Protein AF-A0A968NNY6-F1 (afdb_monomer_lite)

Sequence (137 aa):
MSKKLQPQFTSSGYLKLKNTVFQPISPYSPGFFPPDTLSGNQVLINYRSNHVYSISLYEFLSRYENQQLPATFLKDKIILIGATHSQFDNNYDDKWMTPYPYTQDNNRNTPGVLIQAQMISQILGTVTSDRALLSFL

Secondary structure (DSSP, 8-state):
------EEE-TT--EEETTEE-PPPPTTSSS---TTT--SS--------S------HHHHHHHHHTT---GGGTTT---------TTS-TT---EEE-SS-S--SSS-EEEHHHHHHHHHHHHHHHHTTSSPPP---

Structure (mmCIF, N/CA/C/O backbone):
data_AF-A0A968NNY6-F1
#
_entry.id   AF-A0A968NNY6-F1
#
loop_
_atom_site.group_PDB
_atom_site.id
_atom_site.type_symbol
_atom_site.label_atom_id
_atom_site.label_alt_id
_atom_site.label_comp_id
_atom_site.label_asym_id
_atom_site.label_entity_id
_atom_site.label_seq_id
_atom_site.pdbx_PDB_ins_code
_atom_site.Cartn_x
_atom_site.Cartn_y
_atom_site.Cartn_z
_atom_site.occupancy
_atom_site.B_iso_or_equiv
_atom_site.auth_seq_id
_atom_site.auth_comp_id
_atom_site.auth_asym_id
_atom_site.auth_atom_id
_atom_site.pdbx_PDB_model_num
ATOM 1 N N . MET A 1 1 ? -20.847 -4.901 -15.793 1.00 36.62 1 MET A N 1
ATOM 2 C CA . MET A 1 1 ? -20.275 -3.584 -15.432 1.00 36.62 1 MET A CA 1
ATOM 3 C C . MET A 1 1 ? -19.634 -3.699 -14.056 1.00 36.62 1 MET A C 1
ATOM 5 O O . MET A 1 1 ? -20.353 -3.958 -13.100 1.00 36.62 1 MET A O 1
ATOM 9 N N . SER A 1 2 ? -18.307 -3.584 -13.945 1.00 53.31 2 SER A N 1
ATOM 10 C CA . SER A 1 2 ? -17.649 -3.522 -12.632 1.00 53.31 2 SER A CA 1
ATOM 11 C C . SER A 1 2 ? -18.086 -2.232 -11.936 1.00 53.31 2 SER A C 1
ATOM 13 O O . SER A 1 2 ? -17.887 -1.137 -12.466 1.00 53.31 2 SER A O 1
ATOM 15 N N . LYS A 1 3 ? -18.765 -2.351 -10.794 1.00 61.19 3 LYS A N 1
ATOM 16 C CA . LYS A 1 3 ? -19.182 -1.200 -9.992 1.00 61.19 3 LYS A CA 1
ATOM 17 C C . LYS A 1 3 ? -17.905 -0.540 -9.468 1.00 61.19 3 LYS A C 1
ATOM 19 O O . LYS A 1 3 ? -17.166 -1.174 -8.719 1.00 61.19 3 LYS A O 1
ATOM 24 N N . LYS A 1 4 ? -17.623 0.699 -9.892 1.00 76.81 4 LYS A N 1
ATOM 25 C CA . LYS A 1 4 ? -16.442 1.452 -9.436 1.00 76.81 4 LYS A CA 1
ATOM 26 C C . LYS A 1 4 ? -16.398 1.442 -7.903 1.00 76.81 4 LYS A C 1
ATOM 28 O O . LYS A 1 4 ? -17.401 1.764 -7.263 1.00 76.81 4 LYS A O 1
ATOM 33 N N . LEU A 1 5 ? -15.255 1.070 -7.330 1.00 83.31 5 LEU A N 1
ATOM 34 C CA . LEU A 1 5 ? -15.010 1.217 -5.897 1.00 83.31 5 LEU A CA 1
ATOM 35 C C . LEU A 1 5 ? -14.895 2.712 -5.596 1.00 83.31 5 LEU A C 1
ATOM 37 O O . LEU A 1 5 ? -14.007 3.375 -6.122 1.00 83.31 5 LEU A O 1
ATOM 41 N N . GLN A 1 6 ? -15.825 3.235 -4.800 1.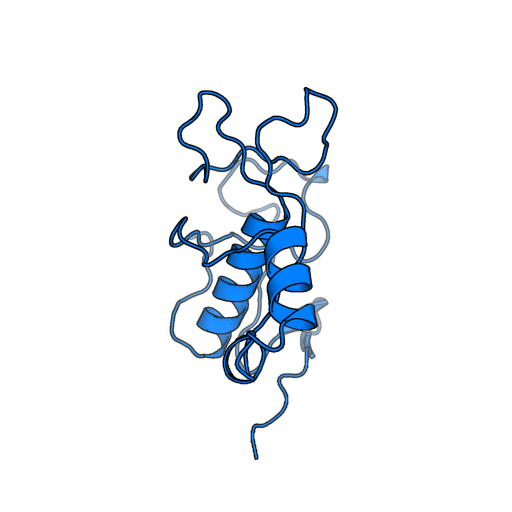00 90.19 6 GLN A N 1
ATOM 42 C CA . GLN A 1 6 ? -15.856 4.641 -4.404 1.00 90.19 6 GLN A CA 1
ATOM 43 C C . GLN A 1 6 ? -15.600 4.746 -2.899 1.00 90.19 6 GLN A C 1
ATOM 45 O O . GLN A 1 6 ? -16.266 4.027 -2.141 1.00 90.19 6 GLN A O 1
ATOM 50 N N . PRO A 1 7 ? -14.665 5.606 -2.456 1.00 92.25 7 PRO A N 1
ATOM 51 C CA . PRO A 1 7 ? -14.471 5.872 -1.041 1.00 92.25 7 PRO A CA 1
ATOM 52 C C . PRO A 1 7 ? -15.701 6.576 -0.468 1.00 92.25 7 PRO A C 1
ATOM 5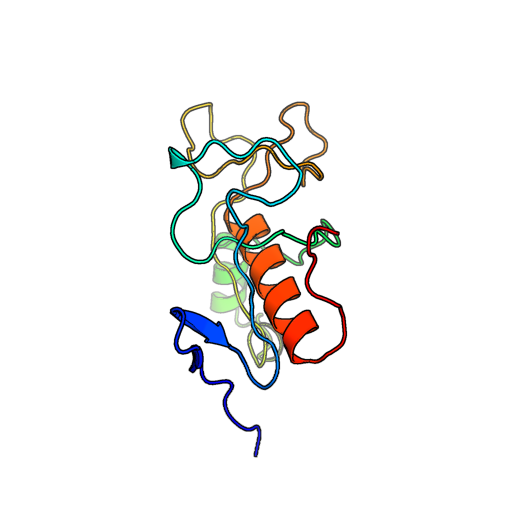4 O O . PRO A 1 7 ? -16.264 7.489 -1.070 1.00 92.25 7 PRO A O 1
ATOM 57 N N . GLN A 1 8 ? -16.118 6.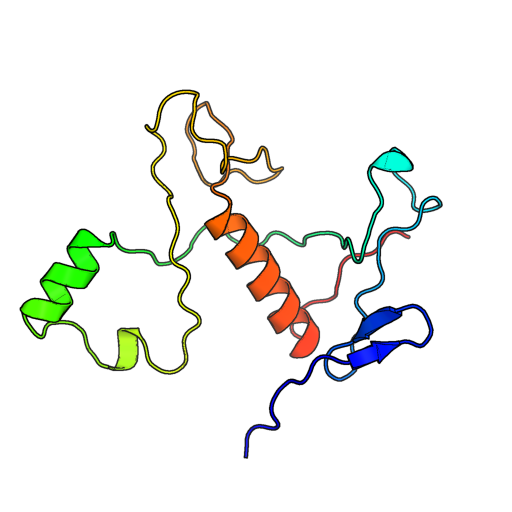127 0.706 1.00 95.00 8 GLN A N 1
ATOM 58 C CA . GLN A 1 8 ? -17.123 6.770 1.540 1.00 95.00 8 GLN A CA 1
ATOM 59 C C . GLN A 1 8 ? -16.512 7.029 2.911 1.00 95.00 8 GLN A C 1
ATOM 61 O O . GLN A 1 8 ? -15.517 6.407 3.279 1.00 95.00 8 GLN A O 1
ATOM 66 N N . PHE A 1 9 ? -17.135 7.910 3.683 1.00 94.44 9 PHE A N 1
ATOM 67 C CA . PHE A 1 9 ? -16.742 8.158 5.061 1.00 94.44 9 PHE A CA 1
ATOM 68 C C . PHE A 1 9 ? -17.938 7.941 5.979 1.00 94.44 9 PHE A C 1
ATOM 70 O O . PHE A 1 9 ? -19.072 8.277 5.634 1.00 94.44 9 PHE A O 1
ATOM 77 N N . THR A 1 10 ? -17.695 7.314 7.127 1.00 94.69 10 THR A N 1
ATOM 78 C CA . THR A 1 10 ? -18.705 7.198 8.186 1.00 94.69 10 THR A CA 1
ATOM 79 C C . THR A 1 10 ? -18.981 8.571 8.808 1.00 94.69 10 THR A C 1
ATOM 81 O O . THR A 1 10 ? -18.227 9.518 8.591 1.00 94.69 10 THR A O 1
ATOM 84 N N . SER A 1 11 ? -20.028 8.684 9.631 1.00 94.12 11 SER A N 1
ATOM 85 C CA . SER A 1 11 ? -20.295 9.900 10.419 1.00 94.12 11 SER A CA 1
ATOM 86 C C . SER A 1 11 ? -19.119 10.298 11.317 1.00 94.12 11 SER A C 1
ATOM 88 O O . SER A 1 11 ? -18.937 11.475 11.600 1.00 94.12 11 SER A O 1
ATOM 90 N N . SER A 1 12 ? -18.304 9.323 11.728 1.00 90.69 12 SER A N 1
ATOM 91 C CA . SER A 1 12 ? -17.086 9.522 12.520 1.00 90.69 12 SER A CA 1
ATOM 92 C C . SER A 1 12 ? -15.843 9.822 11.669 1.00 90.69 12 SER A C 1
ATOM 94 O O . SER A 1 12 ? -14.745 9.904 12.207 1.00 90.69 12 SER A O 1
ATOM 96 N N . GLY A 1 13 ? -15.982 9.954 10.344 1.00 90.88 13 GLY A N 1
ATOM 97 C CA . GLY A 1 13 ? -14.883 10.280 9.429 1.00 90.88 13 GLY A CA 1
ATOM 98 C C . GLY A 1 13 ? -14.007 9.095 9.004 1.00 90.88 13 GLY A C 1
ATOM 99 O O . GLY A 1 13 ? -12.993 9.296 8.336 1.00 90.88 13 GLY A O 1
ATOM 100 N N . TYR A 1 14 ? -14.380 7.859 9.350 1.00 92.19 14 TYR A N 1
ATOM 101 C CA . TYR A 1 14 ? -13.596 6.670 8.989 1.00 92.19 14 TYR A CA 1
ATOM 102 C C . TYR A 1 14 ? -13.808 6.268 7.539 1.00 92.19 14 TYR A C 1
ATOM 104 O O . TYR A 1 14 ? -14.950 6.256 7.067 1.00 92.19 14 TYR A O 1
ATOM 112 N N . LEU A 1 15 ? -12.727 5.873 6.863 1.00 92.50 15 LEU A N 1
ATOM 113 C CA . LEU A 1 15 ? -12.790 5.362 5.497 1.00 92.50 15 LEU A CA 1
ATOM 114 C C . LEU A 1 15 ? -13.674 4.110 5.442 1.00 92.50 15 LEU A C 1
ATOM 116 O O . LEU A 1 15 ? -13.470 3.137 6.166 1.00 92.50 15 LEU A O 1
ATOM 120 N N . LYS A 1 16 ? -14.632 4.115 4.523 1.00 93.38 16 LYS A N 1
ATOM 121 C CA . LYS A 1 16 ? -15.474 2.978 4.176 1.00 93.38 16 LYS A CA 1
ATOM 122 C C . LYS A 1 16 ? -15.333 2.683 2.689 1.00 93.38 16 LYS A C 1
ATOM 124 O O . LYS A 1 16 ? -15.539 3.553 1.845 1.00 93.38 16 LYS A O 1
ATOM 129 N N . LEU A 1 17 ? -15.030 1.432 2.366 1.00 93.25 17 LEU A N 1
ATOM 130 C CA . LEU A 1 17 ? -15.006 0.928 0.997 1.00 93.25 17 LEU A CA 1
ATOM 131 C C . LEU A 1 17 ? -15.940 -0.273 0.906 1.00 93.25 17 LEU A C 1
ATOM 133 O O . LEU A 1 17 ? -15.787 -1.247 1.643 1.00 93.25 17 LEU A O 1
ATOM 137 N N . LYS A 1 18 ? -16.920 -0.209 -0.006 1.00 91.19 18 LYS A N 1
ATOM 138 C CA . LYS A 1 18 ? -17.991 -1.214 -0.122 1.00 91.19 18 LYS A CA 1
ATOM 139 C C . LYS A 1 18 ? -18.690 -1.397 1.239 1.00 91.19 18 LYS A C 1
ATOM 141 O O . LYS A 1 18 ? -19.338 -0.468 1.716 1.00 91.19 18 LYS A O 1
ATOM 146 N N . ASN A 1 19 ? -18.535 -2.559 1.867 1.00 89.88 19 ASN A N 1
ATOM 147 C CA . ASN A 1 19 ? -19.147 -2.893 3.152 1.00 89.88 19 ASN A CA 1
ATOM 148 C C . ASN A 1 19 ? -18.136 -2.868 4.309 1.00 89.88 19 ASN A C 1
ATOM 150 O O . ASN A 1 19 ? -18.523 -3.126 5.443 1.00 89.88 19 ASN A O 1
ATOM 154 N N . THR A 1 20 ? -16.868 -2.546 4.042 1.00 91.88 20 THR A N 1
ATOM 155 C CA . THR A 1 20 ? -15.795 -2.570 5.038 1.00 91.88 20 THR A CA 1
ATOM 156 C C . THR A 1 20 ? -15.511 -1.163 5.545 1.00 91.88 20 THR A C 1
ATOM 158 O O . THR A 1 20 ? -15.278 -0.252 4.750 1.00 91.88 20 THR A O 1
ATOM 161 N N . VAL A 1 21 ? -15.500 -0.996 6.867 1.00 93.56 21 VAL A N 1
ATOM 162 C CA . VAL A 1 21 ? -15.019 0.212 7.546 1.00 93.56 21 VAL A CA 1
ATOM 163 C C . VAL A 1 21 ? -13.584 -0.030 8.009 1.00 93.56 21 VAL A C 1
ATOM 165 O O . VAL A 1 21 ? -13.304 -1.023 8.674 1.00 93.56 21 VAL A O 1
ATOM 168 N N . PHE A 1 22 ? -12.678 0.874 7.651 1.00 93.31 22 PHE A N 1
ATOM 169 C CA . PHE A 1 22 ? -11.291 0.878 8.103 1.00 93.31 22 PHE A CA 1
ATOM 170 C C . PHE A 1 22 ? -11.224 1.636 9.424 1.00 93.31 22 PHE A C 1
ATOM 172 O O . PHE A 1 22 ? -11.070 2.856 9.444 1.00 93.31 22 PHE A O 1
ATOM 179 N N . GLN A 1 23 ? -11.433 0.910 10.521 1.00 90.62 23 GLN A N 1
ATOM 180 C CA . GLN A 1 23 ? -11.446 1.490 11.858 1.00 90.62 23 GLN A CA 1
ATOM 181 C C . GLN A 1 23 ? -10.025 1.894 12.272 1.00 90.62 23 GLN A C 1
ATOM 183 O O . GLN A 1 23 ? -9.141 1.033 12.267 1.00 90.62 23 GLN A O 1
ATOM 188 N N . PRO A 1 24 ? -9.793 3.170 12.622 1.00 90.00 24 PRO A N 1
ATOM 189 C CA . PRO A 1 24 ? -8.472 3.613 13.019 1.00 90.00 24 PRO A CA 1
ATOM 190 C C . PRO A 1 24 ? -8.065 3.068 14.390 1.00 90.00 24 PRO A C 1
ATOM 192 O O . PRO A 1 24 ? -8.911 2.687 15.204 1.00 90.00 24 PRO A O 1
ATOM 195 N N . ILE A 1 25 ? -6.759 3.071 14.650 1.00 88.81 25 ILE A N 1
ATOM 196 C CA . ILE A 1 25 ? -6.195 2.784 15.971 1.00 88.81 25 ILE A CA 1
ATOM 197 C C . ILE A 1 25 ? -6.739 3.809 16.972 1.00 88.81 25 ILE A C 1
ATOM 199 O O . ILE A 1 25 ? -6.744 5.013 16.715 1.00 88.81 25 ILE A O 1
ATOM 203 N N . SER A 1 26 ? -7.216 3.313 18.112 1.00 84.44 26 SER A N 1
ATOM 204 C CA . SER A 1 26 ? -7.743 4.135 19.198 1.00 84.44 26 SER A CA 1
ATOM 205 C C . SER A 1 26 ? -6.645 4.405 20.230 1.00 84.44 26 SER A C 1
ATOM 207 O O . SER A 1 26 ? -5.846 3.505 20.492 1.00 84.44 26 SER A O 1
ATOM 209 N N . PRO A 1 27 ? -6.638 5.567 20.911 1.00 81.75 27 PRO A N 1
ATOM 210 C CA . PRO A 1 27 ? -5.783 5.794 22.082 1.00 81.75 27 PRO A CA 1
ATOM 211 C C . PRO A 1 27 ? -5.982 4.763 23.205 1.00 81.75 27 PRO A C 1
ATOM 213 O O . PRO A 1 27 ? -5.124 4.615 24.067 1.00 81.75 27 PRO A O 1
ATOM 216 N N . TYR A 1 28 ? -7.114 4.052 23.196 1.00 82.19 28 TYR A N 1
ATOM 217 C CA . TYR A 1 28 ? -7.437 2.985 24.145 1.00 82.19 28 TYR A CA 1
ATOM 218 C C . TYR A 1 28 ? -7.101 1.578 23.624 1.00 82.19 28 TYR A C 1
ATOM 220 O O . TYR A 1 28 ? -7.399 0.594 24.298 1.00 82.19 28 TYR A O 1
ATOM 228 N N . SER A 1 29 ? -6.538 1.451 22.418 1.00 82.50 29 SER A N 1
ATOM 229 C CA . SER A 1 29 ? -6.120 0.157 21.879 1.00 82.50 29 SER A CA 1
ATOM 230 C C . SER A 1 29 ? -4.932 -0.408 22.672 1.00 82.50 29 SER A C 1
ATOM 232 O O . SER A 1 29 ? -4.018 0.346 23.008 1.00 82.50 29 SER A O 1
ATOM 234 N N . PRO A 1 30 ? -4.896 -1.723 22.957 1.00 76.81 30 PRO A N 1
ATOM 235 C CA . PRO A 1 30 ? -3.758 -2.345 23.622 1.00 76.81 30 PRO A CA 1
ATOM 236 C C . PRO A 1 30 ? -2.486 -2.204 22.775 1.00 76.81 30 PRO A C 1
ATOM 238 O O . PRO A 1 30 ? -2.453 -2.568 21.603 1.00 76.81 30 PRO A O 1
ATOM 241 N N . GLY A 1 31 ? -1.429 -1.674 23.385 1.00 73.56 31 GLY A N 1
ATOM 242 C CA . GLY A 1 31 ? -0.173 -1.329 22.720 1.00 73.56 31 GLY A CA 1
ATOM 243 C C . GLY A 1 31 ? 0.293 0.066 23.130 1.00 73.56 31 GLY A C 1
ATOM 244 O O . GLY A 1 31 ? -0.498 0.887 23.585 1.00 73.56 31 GLY A O 1
ATOM 245 N N . PHE A 1 32 ? 1.592 0.335 23.016 1.00 68.31 32 PHE A N 1
ATOM 246 C CA . PHE A 1 32 ? 2.125 1.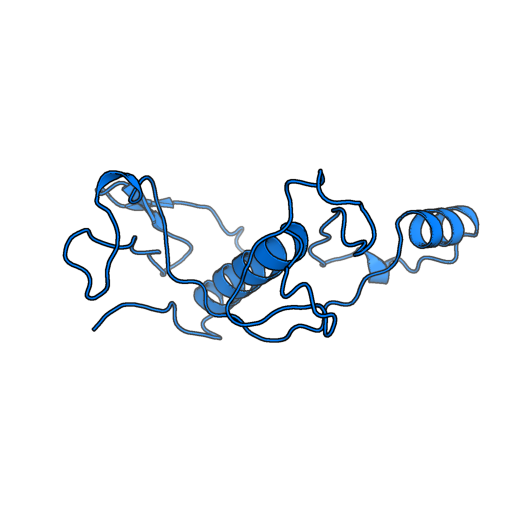662 23.317 1.00 68.31 32 PHE A CA 1
ATOM 247 C C . PHE A 1 32 ? 2.082 2.526 22.055 1.00 68.31 32 PHE A C 1
ATOM 249 O O . PHE A 1 32 ? 2.977 2.449 21.215 1.00 68.31 32 PHE A O 1
ATOM 256 N N . PHE A 1 33 ? 1.028 3.332 21.927 1.00 75.88 33 PHE A N 1
ATOM 257 C CA . PHE A 1 33 ? 0.903 4.365 20.900 1.00 75.88 33 PHE A CA 1
ATOM 258 C C . PHE A 1 33 ? 0.908 5.729 21.587 1.00 75.88 33 PHE A C 1
ATOM 260 O O . PHE A 1 33 ? -0.074 6.068 22.253 1.00 75.88 33 PHE A O 1
ATOM 267 N N . PRO A 1 34 ? 1.994 6.509 21.477 1.00 72.69 34 PRO A N 1
ATOM 268 C CA . PRO A 1 34 ? 2.009 7.868 21.997 1.00 72.69 34 PRO A CA 1
ATOM 269 C C . PRO A 1 34 ? 0.820 8.662 21.414 1.00 72.69 34 PRO A C 1
ATOM 271 O O . PRO A 1 34 ? 0.615 8.613 20.198 1.00 72.69 34 PRO A O 1
ATOM 274 N N . PRO A 1 35 ? -0.006 9.352 22.224 1.00 68.94 35 PRO A N 1
ATOM 275 C CA . PRO A 1 35 ? -1.218 10.022 21.735 1.00 68.94 35 PRO A CA 1
ATOM 276 C C . PRO A 1 35 ? -0.968 11.039 20.613 1.00 68.94 35 PRO A C 1
ATOM 278 O O . PRO A 1 35 ? -1.819 11.235 19.754 1.00 68.94 35 PRO A O 1
ATOM 281 N N . ASP A 1 36 ? 0.213 11.651 20.600 1.00 74.31 36 ASP A N 1
ATOM 282 C CA . ASP A 1 36 ? 0.709 12.580 19.582 1.00 74.31 36 ASP A CA 1
ATOM 283 C C . ASP A 1 36 ? 1.050 11.907 18.240 1.00 74.31 36 ASP A C 1
ATOM 285 O O . ASP A 1 36 ? 1.124 12.581 17.214 1.00 74.31 36 ASP A O 1
ATOM 289 N N . THR A 1 37 ? 1.199 10.580 18.216 1.00 73.50 37 THR A N 1
ATOM 290 C CA . THR A 1 37 ? 1.433 9.803 16.986 1.00 73.50 37 THR A CA 1
ATOM 291 C C . THR A 1 37 ? 0.144 9.343 16.309 1.00 73.50 37 THR A C 1
ATOM 293 O O . THR A 1 37 ? 0.157 9.045 15.113 1.00 73.50 37 THR A O 1
ATOM 296 N N . LEU A 1 38 ? -0.980 9.324 17.037 1.00 79.56 38 LEU A N 1
ATOM 297 C CA . LEU A 1 38 ? -2.277 8.882 16.530 1.00 79.56 38 LEU A CA 1
ATOM 298 C C . LEU A 1 38 ? -3.022 10.050 15.876 1.00 79.56 38 LEU A C 1
ATOM 300 O O . LEU A 1 38 ? -3.701 10.838 16.531 1.00 79.56 38 LEU A O 1
ATOM 304 N N . SER A 1 39 ? -2.918 10.150 14.551 1.00 78.94 39 SER A N 1
ATOM 305 C CA . SER A 1 39 ? -3.659 11.132 13.756 1.00 78.94 39 SER A CA 1
ATOM 306 C C . SER A 1 39 ? -4.199 10.521 12.465 1.00 78.94 39 SER A C 1
ATOM 308 O O . SER A 1 39 ? -3.628 9.587 11.901 1.00 78.94 39 SER A O 1
ATOM 310 N N . GLY A 1 40 ? -5.321 11.052 11.979 1.00 82.44 40 GLY A N 1
ATOM 311 C CA . GLY A 1 40 ? -5.958 10.566 10.757 1.00 82.44 40 GLY A CA 1
ATOM 312 C C . GLY A 1 40 ? -6.489 9.131 10.868 1.00 82.44 40 GLY A C 1
ATOM 313 O O . GLY A 1 40 ? -6.888 8.671 11.934 1.00 82.44 40 GLY A O 1
ATOM 314 N N . ASN A 1 41 ? -6.531 8.427 9.733 1.00 86.31 41 ASN A N 1
ATOM 315 C CA . ASN A 1 41 ? -7.079 7.072 9.622 1.00 86.31 41 ASN A CA 1
ATOM 316 C C . ASN A 1 41 ? -5.961 6.013 9.613 1.00 86.31 41 ASN A C 1
ATOM 318 O O . ASN A 1 41 ? -5.754 5.325 8.613 1.00 86.31 41 ASN A O 1
ATOM 322 N N . GLN A 1 42 ? -5.208 5.911 10.709 1.00 89.38 42 GLN A N 1
ATOM 323 C CA . GLN A 1 42 ? -4.155 4.901 10.855 1.00 89.38 42 GLN A CA 1
ATOM 324 C C . GLN A 1 42 ? -4.758 3.532 11.162 1.00 89.38 42 GLN A C 1
ATOM 326 O O . GLN A 1 42 ? -5.513 3.401 12.117 1.00 89.38 42 GLN A O 1
ATOM 331 N N . VAL A 1 43 ? -4.399 2.506 10.393 1.00 91.44 43 VAL A N 1
ATOM 332 C CA . VAL A 1 43 ? -4.841 1.119 10.607 1.00 91.44 43 VAL A CA 1
ATOM 333 C C . VAL A 1 43 ? -3.642 0.183 10.687 1.00 91.44 43 VAL A C 1
ATOM 335 O O . VAL A 1 43 ? -2.588 0.465 10.115 1.00 91.44 43 VAL A O 1
ATOM 338 N N . LEU A 1 44 ? -3.809 -0.955 11.361 1.00 91.12 44 LEU A N 1
ATOM 339 C CA . LEU A 1 44 ? -2.789 -1.999 11.390 1.00 91.12 44 LEU A CA 1
ATOM 340 C C . LEU A 1 44 ? -2.530 -2.548 9.985 1.00 91.12 44 LEU A C 1
ATOM 342 O O . LEU A 1 44 ? -3.466 -2.811 9.223 1.00 91.12 44 LEU A O 1
ATOM 346 N N . ILE A 1 45 ? -1.255 -2.764 9.669 1.00 90.12 45 ILE A N 1
ATOM 347 C CA . ILE A 1 45 ? -0.840 -3.365 8.405 1.00 90.12 45 ILE A CA 1
ATOM 348 C C . ILE A 1 45 ? -0.667 -4.883 8.556 1.00 90.12 45 ILE A C 1
ATOM 350 O O . ILE A 1 45 ? -0.023 -5.381 9.478 1.00 90.12 45 ILE A O 1
ATOM 354 N N . ASN A 1 46 ? -1.255 -5.632 7.632 1.00 90.19 46 ASN A N 1
ATOM 355 C CA . ASN A 1 46 ? -1.240 -7.084 7.571 1.00 90.19 46 ASN A CA 1
ATOM 356 C C . ASN A 1 46 ? -0.268 -7.540 6.480 1.00 90.19 46 ASN A C 1
ATOM 358 O O . ASN A 1 46 ? -0.690 -7.898 5.373 1.00 90.19 46 ASN A O 1
ATOM 362 N N . TYR A 1 47 ? 1.030 -7.497 6.796 1.00 87.81 47 TYR A N 1
ATOM 363 C CA . TYR A 1 47 ? 2.101 -7.894 5.880 1.00 87.81 47 TYR A CA 1
ATOM 364 C C . TYR A 1 47 ? 1.855 -9.298 5.301 1.00 87.81 47 TYR A C 1
ATOM 366 O O . TYR A 1 47 ? 1.342 -10.202 5.974 1.00 87.81 47 TYR A O 1
ATOM 374 N N . ARG A 1 48 ? 2.165 -9.478 4.012 1.00 80.50 48 ARG A N 1
ATOM 375 C CA . ARG A 1 48 ? 2.050 -10.776 3.324 1.00 80.50 48 ARG A CA 1
ATOM 376 C C . ARG A 1 48 ? 3.425 -11.265 2.863 1.00 80.50 48 ARG A C 1
ATOM 378 O O . ARG A 1 48 ? 4.247 -11.645 3.683 1.00 80.50 48 ARG A O 1
ATOM 385 N N . SER A 1 49 ? 3.655 -11.283 1.553 1.00 73.38 49 SER A N 1
ATOM 386 C CA . SER A 1 49 ? 4.882 -11.759 0.921 1.00 73.38 49 SER A CA 1
ATOM 387 C C . SER A 1 49 ? 5.781 -10.590 0.549 1.00 73.38 49 SER A C 1
ATOM 389 O O . SER A 1 49 ? 5.290 -9.552 0.100 1.00 73.38 49 SER A O 1
ATOM 391 N N . ASN A 1 50 ? 7.090 -10.812 0.643 1.00 68.69 50 ASN A N 1
ATOM 392 C CA . ASN A 1 50 ? 8.115 -9.868 0.204 1.00 68.69 50 ASN A CA 1
ATOM 393 C C . ASN A 1 50 ? 8.419 -9.996 -1.303 1.00 68.69 50 ASN A C 1
ATOM 395 O O . ASN A 1 50 ? 9.334 -9.364 -1.821 1.00 68.69 50 ASN A O 1
ATOM 399 N N . HIS A 1 51 ? 7.653 -10.814 -2.031 1.00 71.69 51 HIS A N 1
ATOM 400 C CA . HIS A 1 51 ? 7.833 -11.017 -3.464 1.00 71.69 51 HIS A CA 1
ATOM 401 C C . HIS A 1 51 ? 6.871 -10.130 -4.246 1.00 71.69 51 HIS A C 1
ATOM 403 O O . HIS A 1 51 ? 5.676 -10.412 -4.347 1.00 71.69 51 HIS A O 1
ATOM 409 N N . VAL A 1 52 ? 7.413 -9.056 -4.810 1.00 78.50 52 VAL A N 1
ATOM 410 C CA . VAL A 1 52 ? 6.732 -8.198 -5.780 1.00 78.50 52 VAL A CA 1
ATOM 411 C C . VAL A 1 52 ? 7.483 -8.344 -7.093 1.00 78.50 52 VAL A C 1
ATOM 413 O O . VAL A 1 52 ? 8.699 -8.178 -7.127 1.00 78.50 52 VAL A O 1
ATOM 416 N N . TYR A 1 53 ? 6.769 -8.668 -8.170 1.00 86.38 53 TYR A N 1
ATOM 417 C CA . TYR A 1 53 ? 7.361 -8.610 -9.500 1.00 86.38 53 TYR A CA 1
ATOM 418 C C . TYR A 1 53 ? 7.707 -7.152 -9.816 1.00 86.38 53 TYR A C 1
ATOM 420 O O . TYR A 1 53 ? 6.816 -6.303 -9.863 1.00 86.38 53 TYR A O 1
ATOM 428 N N . SER A 1 54 ? 8.988 -6.867 -10.012 1.00 88.19 54 SER A N 1
ATOM 429 C CA . SER A 1 54 ? 9.491 -5.536 -10.327 1.00 88.19 54 SER A CA 1
ATOM 430 C C . SER A 1 54 ? 10.555 -5.620 -11.417 1.00 88.19 54 SER A C 1
ATOM 432 O O . SER A 1 54 ? 11.253 -6.622 -11.554 1.00 88.19 54 SER A O 1
ATOM 434 N N . ILE A 1 55 ? 10.649 -4.553 -12.205 1.00 91.19 55 ILE A N 1
ATOM 435 C CA . ILE A 1 55 ? 11.728 -4.312 -13.163 1.00 91.19 55 ILE A CA 1
ATOM 436 C C . ILE A 1 55 ? 12.249 -2.896 -12.941 1.00 91.19 55 ILE A C 1
ATOM 438 O O . ILE A 1 55 ? 11.535 -2.045 -12.401 1.00 91.19 55 ILE A O 1
ATOM 442 N N . SER A 1 56 ? 13.490 -2.631 -13.342 1.00 92.50 56 SER A N 1
ATOM 443 C CA . SER A 1 56 ? 14.022 -1.268 -13.273 1.00 92.50 56 SER A CA 1
ATOM 444 C C . SER A 1 56 ? 13.312 -0.351 -14.276 1.00 92.50 56 SER A C 1
ATOM 446 O O . SER A 1 56 ? 12.830 -0.804 -15.316 1.00 92.50 56 SER A O 1
ATOM 448 N N . LEU A 1 57 ? 13.282 0.957 -13.997 1.00 92.19 57 LEU A N 1
ATOM 449 C CA . LEU A 1 57 ? 12.744 1.937 -14.948 1.00 92.19 57 LEU A CA 1
ATOM 450 C C . LEU A 1 57 ? 13.496 1.889 -16.286 1.00 92.19 57 LEU A C 1
ATOM 452 O O . LEU A 1 57 ? 12.873 1.972 -17.339 1.00 92.19 57 LEU A O 1
ATOM 456 N N . TYR A 1 58 ? 14.817 1.698 -16.243 1.00 93.75 58 TYR A N 1
ATOM 457 C CA . TYR A 1 58 ? 15.640 1.530 -17.440 1.00 93.75 58 TYR A CA 1
ATOM 458 C C . TYR A 1 58 ? 15.184 0.326 -18.271 1.00 93.75 58 TYR A C 1
ATOM 460 O O . TYR A 1 58 ? 14.882 0.472 -19.449 1.00 93.75 58 TYR A O 1
ATOM 468 N N . GLU A 1 59 ? 15.046 -0.844 -17.645 1.00 94.44 59 GLU A N 1
ATOM 469 C CA . GLU A 1 59 ? 14.572 -2.055 -18.319 1.00 94.44 59 GLU A CA 1
ATOM 470 C C . GLU A 1 59 ? 13.169 -1.873 -18.913 1.00 94.44 59 GLU A C 1
ATOM 472 O O . GLU A 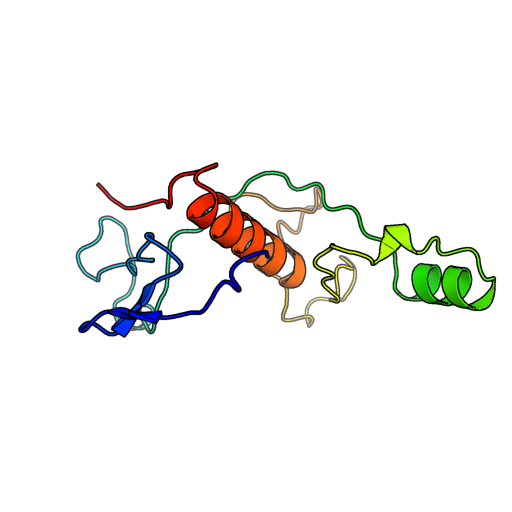1 59 ? 12.922 -2.302 -20.040 1.00 94.44 59 GLU A O 1
ATOM 477 N N . PHE A 1 60 ? 12.258 -1.215 -18.186 1.00 94.69 60 PHE A N 1
ATOM 478 C CA . PHE A 1 60 ? 10.928 -0.889 -18.700 1.00 94.69 60 PHE A CA 1
ATOM 479 C C . PHE A 1 60 ? 11.013 -0.028 -19.966 1.00 94.69 60 PHE A C 1
ATOM 481 O O . PHE A 1 60 ? 10.417 -0.386 -20.982 1.00 94.69 60 PHE A O 1
ATOM 488 N N . LEU A 1 61 ? 11.777 1.070 -19.927 1.00 95.00 61 LEU A N 1
ATOM 489 C CA . LEU A 1 61 ? 11.936 1.984 -21.061 1.00 95.00 61 LEU A CA 1
ATOM 490 C C . LEU A 1 61 ? 12.591 1.289 -22.258 1.00 95.00 61 LEU A C 1
ATOM 492 O O . LEU A 1 61 ? 12.066 1.374 -23.364 1.00 95.00 61 LEU A O 1
ATOM 496 N N . SER A 1 62 ? 13.655 0.513 -22.042 1.00 96.88 62 SER A N 1
ATOM 497 C CA . SER A 1 62 ? 14.299 -0.251 -23.114 1.00 96.88 62 SER A CA 1
ATOM 498 C C . SER A 1 62 ? 13.338 -1.244 -23.764 1.00 96.88 62 SER A C 1
ATOM 500 O O . SER A 1 62 ? 13.287 -1.348 -24.988 1.00 96.88 62 SER A O 1
ATOM 502 N N . ARG A 1 63 ? 12.533 -1.975 -22.983 1.00 95.56 63 ARG A N 1
ATOM 503 C CA . ARG A 1 63 ? 11.537 -2.897 -23.552 1.00 95.56 63 ARG A CA 1
ATOM 504 C C . ARG A 1 63 ? 10.417 -2.153 -24.275 1.00 95.56 63 ARG A C 1
ATOM 506 O O . ARG A 1 63 ? 9.917 -2.663 -25.274 1.00 95.56 63 ARG A O 1
ATOM 513 N N . TYR A 1 64 ? 10.021 -0.977 -23.790 1.00 93.50 64 TYR A N 1
ATOM 514 C CA . TYR A 1 64 ? 9.021 -0.133 -24.443 1.00 93.50 64 TYR A CA 1
ATOM 515 C C . TYR A 1 64 ? 9.504 0.342 -25.818 1.00 93.50 64 TYR A C 1
ATOM 517 O O . TYR A 1 64 ? 8.820 0.120 -26.815 1.00 93.50 64 TYR A O 1
ATOM 525 N N . GLU A 1 65 ? 10.707 0.918 -25.883 1.00 96.12 65 GLU A N 1
ATOM 526 C CA . GLU A 1 65 ? 11.319 1.421 -27.120 1.00 96.12 65 GLU A CA 1
ATOM 527 C C . GLU A 1 65 ? 11.510 0.315 -28.163 1.00 96.12 65 GLU A C 1
ATOM 529 O O . GLU A 1 65 ? 11.236 0.514 -29.344 1.00 96.12 65 GLU A O 1
ATOM 534 N N . ASN A 1 66 ? 11.902 -0.882 -27.719 1.00 96.62 66 ASN A N 1
ATOM 535 C CA . ASN A 1 66 ? 12.087 -2.039 -28.594 1.00 96.62 66 ASN A CA 1
ATOM 536 C C . ASN A 1 66 ? 10.781 -2.785 -28.932 1.00 96.62 66 ASN A C 1
ATOM 538 O O . ASN A 1 66 ? 10.840 -3.848 -29.545 1.00 96.62 66 ASN A O 1
ATOM 542 N N . GLN A 1 67 ? 9.609 -2.276 -28.528 1.00 94.38 67 GLN A N 1
ATOM 543 C CA . GLN A 1 67 ? 8.300 -2.922 -28.736 1.00 94.38 67 GLN A CA 1
ATOM 544 C C . GLN A 1 67 ? 8.206 -4.342 -28.132 1.00 94.38 67 GLN A C 1
ATOM 546 O O . GLN A 1 67 ? 7.470 -5.202 -28.610 1.00 94.38 67 GLN A O 1
ATOM 551 N N . GLN A 1 68 ? 8.938 -4.587 -27.044 1.00 95.06 68 GLN A N 1
ATOM 552 C CA . GLN A 1 68 ? 9.016 -5.864 -26.321 1.00 95.06 68 GLN A CA 1
ATOM 553 C C . GLN A 1 68 ? 8.146 -5.893 -25.053 1.00 95.06 68 GLN A C 1
ATOM 555 O O . GLN A 1 68 ? 8.238 -6.824 -24.251 1.00 95.06 68 GLN A O 1
ATOM 560 N N . LEU A 1 69 ? 7.300 -4.880 -24.840 1.00 92.06 69 LEU A N 1
ATOM 561 C CA . LEU A 1 69 ? 6.319 -4.873 -23.756 1.00 92.06 69 LEU A CA 1
ATOM 562 C C . LEU A 1 69 ? 4.956 -5.353 -24.264 1.00 92.06 69 LEU A C 1
ATOM 564 O O . LEU A 1 69 ? 4.271 -4.609 -24.968 1.00 92.06 69 LEU A O 1
ATOM 568 N N . PRO A 1 70 ? 4.509 -6.568 -23.896 1.00 91.19 70 PRO A N 1
ATOM 569 C CA . PRO A 1 70 ? 3.168 -7.009 -24.244 1.00 91.19 70 PRO A CA 1
ATOM 570 C C . PRO A 1 70 ? 2.130 -6.147 -23.513 1.00 91.19 70 PRO A C 1
ATOM 572 O O . PRO A 1 70 ? 2.334 -5.748 -22.368 1.00 91.19 70 PRO A O 1
ATOM 575 N N . ALA A 1 71 ? 0.964 -5.915 -24.124 1.00 87.00 71 ALA A N 1
ATOM 576 C CA . ALA A 1 71 ? -0.108 -5.121 -23.504 1.00 87.00 71 ALA A CA 1
ATOM 577 C C . ALA A 1 71 ? -0.557 -5.676 -22.134 1.00 87.00 71 ALA A C 1
ATOM 579 O O . ALA A 1 71 ? -0.958 -4.926 -21.242 1.00 87.00 71 ALA A O 1
ATOM 580 N N . THR A 1 72 ? -0.438 -6.993 -21.941 1.00 90.50 72 THR A N 1
ATOM 581 C CA . THR A 1 72 ? -0.714 -7.689 -20.675 1.00 90.50 72 THR A CA 1
ATOM 582 C C . THR A 1 72 ? 0.229 -7.293 -19.538 1.00 90.50 72 THR A C 1
ATOM 584 O O . THR A 1 72 ? -0.068 -7.583 -18.381 1.00 90.50 72 THR A O 1
ATOM 587 N N . PHE A 1 73 ? 1.350 -6.627 -19.834 1.00 89.06 73 PHE A N 1
ATOM 588 C CA . PHE A 1 73 ? 2.284 -6.130 -18.830 1.00 89.06 73 PHE A CA 1
ATOM 589 C C . PHE A 1 73 ? 1.686 -5.002 -17.984 1.00 89.06 73 PHE A C 1
ATOM 591 O O . PHE A 1 73 ? 1.991 -4.916 -16.801 1.00 89.06 73 PHE A O 1
ATOM 598 N N . LEU A 1 74 ? 0.817 -4.167 -18.564 1.00 88.50 74 LEU A N 1
ATOM 599 C CA . LEU A 1 74 ? 0.234 -2.996 -17.894 1.00 88.50 74 LEU A CA 1
ATOM 600 C C . LEU A 1 74 ? -1.271 -3.126 -17.666 1.00 88.50 74 LEU A C 1
ATOM 602 O O . LEU A 1 74 ? -1.801 -2.621 -16.677 1.00 88.50 74 LEU A O 1
ATOM 606 N N . LYS A 1 75 ? -1.972 -3.787 -18.588 1.00 91.75 75 LYS A N 1
ATOM 607 C CA . LYS A 1 75 ? -3.429 -3.862 -18.566 1.00 91.75 75 LYS A CA 1
ATOM 608 C C . LYS A 1 75 ? -3.934 -4.564 -17.300 1.00 91.75 75 LYS A C 1
ATOM 610 O O . LYS A 1 75 ? -3.438 -5.630 -16.944 1.00 91.75 75 LYS A O 1
ATOM 615 N N . ASP A 1 76 ? -4.943 -3.964 -16.664 1.00 89.69 76 ASP A N 1
ATOM 616 C CA . ASP A 1 76 ? -5.640 -4.482 -15.476 1.00 89.69 76 ASP A CA 1
ATOM 617 C C . ASP A 1 76 ? -4.729 -4.724 -14.252 1.00 89.69 76 ASP A C 1
ATOM 619 O O . ASP A 1 76 ? -5.065 -5.500 -13.357 1.00 89.69 76 ASP A O 1
ATOM 623 N N . LYS A 1 77 ? -3.576 -4.042 -14.188 1.00 90.38 77 LYS A N 1
ATOM 624 C CA . LYS A 1 77 ? -2.645 -4.090 -13.053 1.00 90.38 77 LYS A CA 1
ATOM 625 C C . LYS A 1 77 ? -2.551 -2.741 -12.352 1.00 90.38 77 LYS A C 1
ATOM 627 O O . LYS A 1 77 ? -2.693 -1.686 -12.964 1.00 90.38 77 LYS A O 1
ATOM 632 N N . ILE A 1 78 ? -2.245 -2.788 -11.061 1.00 91.69 78 ILE A N 1
ATOM 633 C CA . ILE A 1 78 ? -1.782 -1.619 -10.314 1.00 91.69 78 ILE A CA 1
ATOM 634 C C . ILE A 1 78 ? -0.269 -1.557 -10.474 1.00 91.69 78 ILE A C 1
ATOM 636 O O . ILE A 1 78 ? 0.428 -2.506 -10.114 1.00 91.69 78 ILE A O 1
ATOM 640 N N . ILE A 1 79 ? 0.222 -0.452 -11.027 1.00 92.81 79 ILE A N 1
ATOM 641 C CA . ILE A 1 79 ? 1.649 -0.213 -11.235 1.00 92.81 79 ILE A CA 1
ATOM 642 C C . ILE A 1 79 ? 2.116 0.802 -10.200 1.00 92.81 79 ILE A C 1
ATOM 644 O O . ILE A 1 79 ? 1.544 1.884 -10.084 1.00 92.81 79 ILE A O 1
ATOM 648 N N . LEU A 1 80 ? 3.151 0.436 -9.450 1.00 93.38 80 LEU A N 1
ATOM 649 C CA . LEU A 1 80 ? 3.789 1.295 -8.462 1.00 93.38 80 LEU A CA 1
ATOM 650 C C . LEU A 1 80 ? 5.189 1.638 -8.952 1.00 93.38 80 LEU A C 1
ATOM 652 O O . LEU A 1 80 ? 5.929 0.758 -9.389 1.00 93.38 80 LEU A O 1
ATOM 656 N N . ILE A 1 81 ? 5.535 2.919 -8.885 1.00 92.62 81 ILE A N 1
ATOM 657 C CA . ILE A 1 81 ? 6.834 3.441 -9.300 1.00 92.62 81 ILE A CA 1
ATOM 658 C C . ILE A 1 81 ? 7.456 4.090 -8.073 1.00 92.62 81 ILE A C 1
ATOM 660 O O . ILE A 1 81 ? 6.858 4.976 -7.468 1.00 92.62 81 ILE A O 1
ATOM 664 N N . GLY A 1 82 ? 8.648 3.639 -7.703 1.00 89.06 82 GLY A N 1
ATOM 665 C CA . GLY A 1 82 ? 9.377 4.174 -6.562 1.00 89.06 82 GLY A CA 1
ATOM 666 C C . GLY A 1 82 ? 10.802 3.642 -6.508 1.00 89.06 82 GLY A C 1
ATOM 667 O O . GLY A 1 82 ? 11.156 2.698 -7.217 1.00 89.06 82 GLY A O 1
ATOM 668 N N . ALA A 1 83 ? 11.627 4.270 -5.676 1.00 85.75 83 ALA A N 1
ATOM 669 C CA . ALA A 1 83 ? 13.012 3.870 -5.485 1.00 85.75 83 ALA A CA 1
ATOM 670 C C . ALA A 1 83 ? 13.088 2.631 -4.581 1.00 85.75 83 ALA A C 1
ATOM 672 O O . ALA A 1 83 ? 12.510 2.610 -3.500 1.00 85.75 83 ALA A O 1
ATOM 673 N N . THR A 1 84 ? 13.809 1.595 -5.013 1.00 81.19 84 THR A N 1
ATOM 674 C CA . THR A 1 84 ? 13.977 0.338 -4.253 1.00 81.19 84 THR A CA 1
ATOM 675 C C . THR A 1 84 ? 15.436 -0.021 -3.979 1.00 81.19 84 THR A C 1
ATOM 677 O O . THR A 1 84 ? 15.711 -1.023 -3.324 1.00 81.19 84 THR A O 1
ATOM 680 N N . HIS A 1 85 ? 16.386 0.768 -4.484 1.00 70.94 85 HIS A N 1
ATOM 681 C CA . HIS A 1 85 ? 17.800 0.419 -4.442 1.00 70.94 85 HIS A CA 1
ATOM 682 C C . HIS A 1 85 ? 18.373 0.514 -3.019 1.00 70.94 85 HIS A C 1
ATOM 684 O O . HIS A 1 85 ? 18.229 1.530 -2.332 1.00 70.94 85 HIS A O 1
ATOM 690 N N . SER A 1 86 ? 19.055 -0.548 -2.584 1.00 58.59 86 SER A N 1
ATOM 691 C CA . SER A 1 86 ? 19.610 -0.655 -1.232 1.00 58.59 86 SER A CA 1
ATOM 692 C C . SER A 1 86 ? 20.807 0.272 -1.000 1.00 58.59 86 SER A C 1
ATOM 694 O O . SER A 1 86 ? 20.971 0.742 0.126 1.00 58.59 86 SER A O 1
ATOM 696 N N . GLN A 1 87 ? 21.577 0.608 -2.046 1.00 54.44 87 GLN A N 1
ATOM 697 C CA . GLN A 1 87 ? 22.857 1.326 -1.924 1.00 54.44 87 GLN A CA 1
ATOM 698 C C . GLN A 1 87 ? 22.782 2.853 -1.998 1.00 54.44 87 GLN A C 1
ATOM 700 O O . GLN A 1 87 ? 23.823 3.505 -2.002 1.00 54.44 87 GLN A O 1
ATOM 705 N N . PHE A 1 88 ? 21.591 3.458 -2.035 1.00 51.47 88 PHE A N 1
ATOM 706 C CA . PHE A 1 88 ? 21.531 4.878 -1.703 1.00 51.47 88 PHE A CA 1
ATOM 707 C C . PHE A 1 88 ? 21.915 5.017 -0.230 1.00 51.47 88 PHE A C 1
ATOM 709 O O . PHE A 1 88 ? 21.196 4.525 0.648 1.00 51.47 88 PHE A O 1
ATOM 716 N N . ASP A 1 89 ? 23.102 5.594 -0.047 1.00 50.19 89 ASP A N 1
ATOM 717 C CA . ASP A 1 89 ? 23.770 6.024 1.177 1.00 50.19 89 ASP A CA 1
ATOM 718 C C . ASP A 1 89 ? 22.784 6.675 2.161 1.00 50.19 89 ASP A C 1
ATOM 720 O O . ASP A 1 89 ? 21.645 6.979 1.808 1.00 50.19 89 ASP A O 1
ATOM 724 N N . ASN A 1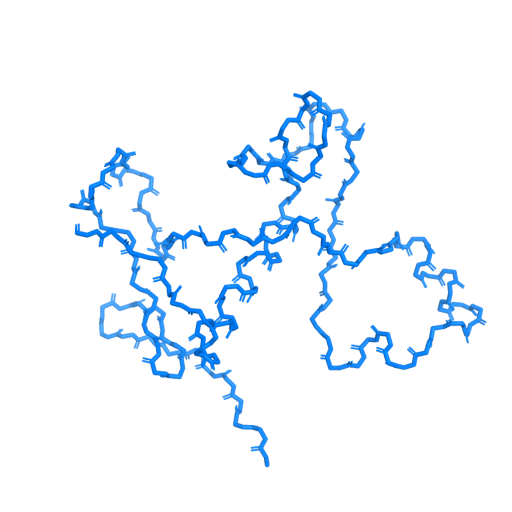 90 ? 23.220 6.886 3.393 1.00 52.59 90 ASN A N 1
ATOM 725 C CA . ASN A 1 90 ? 22.461 7.162 4.629 1.00 52.59 90 ASN A CA 1
ATOM 726 C C . ASN A 1 90 ? 21.529 8.408 4.622 1.00 52.59 90 ASN A C 1
ATOM 728 O O . ASN A 1 90 ? 21.062 8.826 5.674 1.00 52.59 90 ASN A O 1
ATOM 732 N N . ASN A 1 91 ? 21.260 8.979 3.446 1.00 53.00 91 ASN A N 1
ATOM 733 C CA . ASN A 1 91 ? 20.497 10.185 3.134 1.00 53.00 91 ASN A CA 1
ATOM 734 C C . ASN A 1 91 ? 19.230 9.917 2.289 1.00 53.00 91 ASN A C 1
ATOM 736 O O . ASN A 1 91 ? 18.678 10.849 1.708 1.00 53.00 91 ASN A O 1
ATOM 740 N N . TYR A 1 92 ? 18.803 8.658 2.124 1.00 59.12 92 TYR A N 1
ATOM 741 C CA . TYR A 1 92 ? 17.545 8.339 1.435 1.00 59.12 92 TYR A CA 1
ATOM 742 C C . TYR A 1 92 ? 16.431 8.074 2.454 1.00 59.12 92 TYR A C 1
ATOM 744 O O . TYR A 1 92 ? 16.384 7.000 3.056 1.00 59.12 92 TYR A O 1
ATOM 752 N N . ASP A 1 93 ? 15.538 9.052 2.613 1.00 67.19 93 ASP A N 1
ATOM 753 C CA . ASP A 1 93 ? 14.519 9.081 3.674 1.00 67.19 93 ASP A CA 1
ATOM 754 C C . ASP A 1 93 ? 13.368 8.075 3.480 1.00 67.19 93 ASP A C 1
ATOM 756 O O . ASP A 1 93 ? 12.662 7.758 4.434 1.00 67.19 93 ASP A O 1
ATOM 760 N N . ASP A 1 94 ? 13.168 7.521 2.275 1.00 80.50 94 ASP A N 1
ATOM 761 C CA . ASP A 1 94 ? 12.059 6.584 2.009 1.00 80.50 94 ASP A CA 1
ATOM 762 C C . ASP A 1 94 ? 12.404 5.113 2.320 1.00 80.50 94 ASP A C 1
ATOM 764 O O . ASP A 1 94 ? 12.180 4.190 1.527 1.00 80.50 94 ASP A O 1
ATOM 768 N N . LYS A 1 95 ? 13.002 4.893 3.492 1.00 81.06 95 LYS A N 1
ATOM 769 C CA . LYS A 1 95 ? 13.383 3.579 4.014 1.00 81.06 95 LYS A CA 1
ATOM 770 C C . LYS A 1 95 ? 12.832 3.427 5.422 1.00 81.06 95 LYS A C 1
ATOM 772 O O . LYS A 1 95 ? 13.150 4.206 6.312 1.00 81.06 95 LYS A O 1
ATOM 777 N N . TRP A 1 96 ? 12.053 2.374 5.635 1.00 83.38 96 TRP A N 1
ATOM 778 C CA . TRP A 1 96 ? 11.359 2.172 6.900 1.00 83.38 96 TRP A CA 1
ATOM 779 C C . TRP A 1 96 ? 11.768 0.853 7.532 1.00 83.38 96 TRP A C 1
ATOM 781 O O . TRP A 1 96 ? 11.790 -0.186 6.867 1.00 83.38 96 TRP A O 1
ATOM 791 N N . MET A 1 97 ? 12.034 0.873 8.835 1.00 84.25 97 MET A N 1
ATOM 792 C CA . MET A 1 97 ? 12.161 -0.358 9.605 1.00 84.25 97 MET A CA 1
ATOM 793 C C . MET A 1 97 ? 10.782 -1.000 9.735 1.00 84.25 97 MET A C 1
ATOM 795 O O . MET A 1 97 ? 9.842 -0.396 10.246 1.00 84.25 97 MET A O 1
ATOM 799 N N . THR A 1 98 ? 10.660 -2.239 9.271 1.00 84.19 98 THR A N 1
ATOM 800 C CA . THR A 1 98 ? 9.410 -3.006 9.345 1.00 84.19 98 THR A CA 1
ATOM 801 C C . THR A 1 98 ? 9.671 -4.371 9.975 1.00 84.19 98 THR A C 1
ATOM 803 O O . THR A 1 98 ? 10.780 -4.886 9.819 1.00 84.19 98 THR A O 1
ATOM 806 N N . PRO A 1 99 ? 8.674 -5.012 10.614 1.00 82.19 99 PRO A N 1
ATOM 807 C CA . PRO A 1 99 ? 8.837 -6.360 11.167 1.00 82.19 99 PRO A CA 1
ATOM 808 C C . PRO A 1 99 ? 9.260 -7.421 10.135 1.00 82.19 99 PRO A C 1
ATOM 810 O O . PRO A 1 99 ? 9.852 -8.430 10.509 1.00 82.19 99 PRO A O 1
ATOM 813 N N . TYR A 1 100 ? 8.982 -7.186 8.846 1.00 79.31 100 TYR A N 1
ATOM 814 C CA . TYR A 1 100 ? 9.299 -8.087 7.736 1.00 79.31 100 TYR A CA 1
ATOM 815 C C . TYR A 1 100 ? 10.127 -7.357 6.666 1.00 79.31 100 TYR A C 1
ATOM 817 O O . TYR A 1 100 ? 9.558 -6.850 5.698 1.00 79.31 100 TYR A O 1
ATOM 825 N N . PRO A 1 101 ? 11.459 -7.265 6.822 1.00 73.69 101 PRO A N 1
ATOM 826 C CA . PRO A 1 101 ? 12.298 -6.549 5.871 1.00 73.69 101 PRO A CA 1
ATOM 827 C C . PRO A 1 101 ? 12.313 -7.241 4.504 1.00 73.69 101 PRO A C 1
ATOM 829 O O . PRO A 1 101 ? 12.366 -8.469 4.405 1.00 73.69 101 PRO A O 1
ATOM 832 N N . TYR A 1 102 ? 12.274 -6.439 3.442 1.00 73.56 102 TYR A N 1
ATOM 833 C CA . TYR A 1 102 ? 12.363 -6.932 2.065 1.00 73.56 102 TYR A CA 1
ATOM 834 C C . TYR A 1 102 ? 13.791 -7.288 1.638 1.00 73.56 102 TYR A C 1
ATOM 836 O O . TYR A 1 102 ? 13.974 -8.123 0.754 1.00 73.56 102 TYR A O 1
ATOM 844 N N . THR A 1 103 ? 14.799 -6.677 2.258 1.00 64.94 103 THR A N 1
ATOM 845 C CA . THR A 1 103 ? 16.215 -6.971 2.021 1.00 64.94 103 THR A CA 1
ATOM 846 C C . THR A 1 103 ? 16.742 -7.940 3.078 1.00 64.94 103 THR A C 1
ATOM 848 O O . THR A 1 103 ? 16.426 -7.810 4.260 1.00 64.94 103 THR A O 1
ATOM 851 N N . GLN A 1 104 ? 17.554 -8.914 2.654 1.00 58.44 104 GLN A N 1
ATOM 852 C CA . GLN A 1 104 ? 18.274 -9.818 3.568 1.00 58.44 104 GLN A CA 1
ATOM 853 C C . GLN A 1 104 ? 19.553 -9.187 4.143 1.00 58.44 104 GLN A C 1
ATOM 855 O O . GLN A 1 104 ? 20.179 -9.766 5.027 1.00 58.44 104 GLN A O 1
ATOM 860 N N . ASP A 1 105 ? 19.931 -8.005 3.653 1.00 56.94 105 ASP A N 1
ATOM 861 C CA . ASP A 1 105 ? 21.102 -7.274 4.121 1.00 56.94 105 ASP A CA 1
ATOM 862 C C . ASP A 1 105 ? 20.922 -6.790 5.569 1.00 56.94 105 ASP A C 1
ATOM 864 O O . ASP A 1 105 ? 19.807 -6.614 6.067 1.00 56.94 105 ASP A O 1
ATOM 868 N N . ASN A 1 106 ? 22.042 -6.495 6.236 1.00 53.59 106 ASN A N 1
ATOM 869 C CA . ASN A 1 106 ? 22.081 -6.009 7.624 1.00 53.59 106 ASN A CA 1
ATOM 870 C C . ASN A 1 106 ? 21.231 -4.743 7.867 1.00 53.59 106 ASN A C 1
ATOM 872 O O . ASN A 1 106 ? 20.843 -4.468 9.002 1.00 53.59 106 ASN A O 1
ATOM 876 N N . ASN A 1 107 ? 20.895 -4.007 6.805 1.00 61.25 107 ASN A N 1
ATOM 877 C CA . ASN A 1 107 ? 19.901 -2.942 6.828 1.00 61.25 107 ASN A CA 1
ATOM 878 C C . ASN A 1 107 ? 18.505 -3.538 6.607 1.00 61.25 107 ASN A C 1
ATOM 880 O O . ASN A 1 107 ? 18.064 -3.693 5.469 1.00 61.25 107 ASN A O 1
ATOM 884 N N . ARG A 1 108 ? 17.801 -3.845 7.707 1.00 67.00 108 ARG A N 1
ATOM 885 C CA . ARG A 1 108 ? 16.410 -4.352 7.758 1.00 67.00 108 ARG A CA 1
ATOM 886 C C . ARG A 1 108 ? 15.366 -3.305 7.327 1.00 67.00 108 ARG A C 1
ATOM 888 O O . ARG A 1 108 ? 14.354 -3.105 8.000 1.00 67.00 108 ARG A O 1
ATOM 895 N N . ASN A 1 109 ? 15.619 -2.621 6.220 1.00 79.50 109 ASN A N 1
ATOM 896 C CA . ASN A 1 109 ? 14.798 -1.529 5.731 1.00 79.50 109 ASN A CA 1
ATOM 897 C C . ASN A 1 109 ? 13.933 -1.983 4.559 1.00 79.50 109 ASN A C 1
ATOM 899 O O . ASN A 1 109 ? 14.371 -2.706 3.667 1.00 79.50 109 ASN A O 1
ATOM 903 N N . THR A 1 110 ? 12.701 -1.497 4.544 1.00 84.75 110 THR A N 1
ATOM 904 C CA . THR A 1 110 ? 11.756 -1.695 3.453 1.00 84.75 110 THR A CA 1
ATOM 905 C C . THR A 1 110 ? 11.550 -0.358 2.738 1.00 84.75 110 THR A C 1
ATOM 907 O O . THR A 1 110 ? 11.169 0.617 3.392 1.00 84.75 110 THR A O 1
ATOM 910 N N . PRO A 1 111 ? 11.796 -0.282 1.417 1.00 87.44 111 PRO A N 1
ATOM 911 C CA . PRO A 1 111 ? 11.438 0.882 0.611 1.00 87.44 111 PRO A CA 1
ATOM 912 C C . PRO A 1 111 ? 9.957 1.251 0.750 1.00 87.44 111 PRO A C 1
ATOM 914 O O . PRO A 1 111 ? 9.099 0.362 0.718 1.00 87.44 111 PRO A O 1
ATOM 917 N N . GLY A 1 112 ? 9.632 2.541 0.845 1.00 89.31 112 GLY A N 1
ATOM 918 C CA . GLY A 1 112 ? 8.251 2.993 1.047 1.00 89.31 112 GLY A CA 1
ATOM 919 C C . GLY A 1 112 ? 7.279 2.517 -0.028 1.00 89.31 112 GLY A C 1
ATOM 920 O O . GLY A 1 112 ? 6.167 2.097 0.292 1.00 89.31 112 GLY A O 1
ATOM 921 N N . VAL A 1 113 ? 7.710 2.447 -1.292 1.00 90.56 113 VAL A N 1
ATOM 922 C CA . VAL A 1 113 ? 6.890 1.899 -2.392 1.00 90.56 113 VAL A CA 1
ATOM 923 C C . VAL A 1 113 ? 6.446 0.448 -2.146 1.00 90.56 113 VAL A C 1
ATOM 925 O O . VAL A 1 113 ? 5.348 0.052 -2.539 1.00 90.56 113 VAL A O 1
ATOM 928 N N . LEU A 1 114 ? 7.250 -0.353 -1.439 1.00 89.81 114 LEU A N 1
ATOM 929 C CA . LEU A 1 114 ? 6.886 -1.727 -1.083 1.00 89.81 114 LEU A CA 1
ATOM 930 C C . LEU A 1 114 ? 5.892 -1.759 0.085 1.00 89.81 114 LEU A C 1
ATOM 932 O O . LEU A 1 114 ? 5.010 -2.615 0.117 1.00 89.81 114 LEU A O 1
ATOM 936 N N . ILE A 1 115 ? 5.957 -0.791 1.000 1.00 90.62 115 ILE A N 1
ATOM 937 C CA . ILE A 1 115 ? 4.955 -0.619 2.065 1.00 90.62 115 ILE A CA 1
ATOM 938 C C . ILE A 1 115 ? 3.617 -0.188 1.462 1.00 90.62 115 ILE A C 1
ATOM 940 O O . ILE A 1 115 ? 2.579 -0.754 1.800 1.00 90.62 115 ILE A O 1
ATOM 944 N N . GLN A 1 116 ? 3.635 0.749 0.513 1.00 92.38 116 GLN A N 1
ATOM 945 C CA . GLN A 1 116 ? 2.448 1.149 -0.246 1.00 92.38 116 GLN A CA 1
ATOM 946 C C . GLN A 1 116 ? 1.832 -0.051 -0.984 1.00 92.38 116 GLN A C 1
ATOM 948 O O . GLN A 1 116 ? 0.613 -0.227 -0.966 1.00 92.38 116 GLN A O 1
ATOM 953 N N . ALA A 1 117 ? 2.660 -0.933 -1.558 1.00 92.06 117 ALA A N 1
ATOM 954 C CA . ALA A 1 117 ? 2.193 -2.179 -2.166 1.00 92.06 117 ALA A CA 1
ATOM 955 C C . ALA A 1 117 ? 1.474 -3.092 -1.155 1.00 92.06 117 ALA A C 1
ATOM 957 O O . ALA A 1 117 ? 0.405 -3.629 -1.461 1.00 92.06 117 ALA A O 1
ATOM 958 N N . GLN A 1 118 ? 2.014 -3.233 0.062 1.00 91.62 118 GLN A N 1
ATOM 959 C CA . GLN A 1 118 ? 1.363 -3.978 1.148 1.00 91.62 118 GLN A CA 1
ATOM 960 C C . GLN A 1 118 ? 0.018 -3.347 1.540 1.00 91.62 118 GLN A C 1
ATOM 962 O O . GLN A 1 118 ? -0.980 -4.063 1.642 1.00 91.62 118 GLN A O 1
ATOM 967 N N . MET A 1 119 ? -0.045 -2.018 1.684 1.00 92.44 119 MET A N 1
ATOM 968 C CA . MET A 1 119 ? -1.281 -1.292 2.009 1.00 92.44 119 MET A CA 1
ATOM 969 C C . MET A 1 119 ? -2.365 -1.502 0.943 1.00 92.44 119 MET A C 1
ATOM 971 O O . MET A 1 119 ? -3.505 -1.825 1.275 1.00 92.44 119 MET A O 1
ATOM 975 N N . ILE A 1 120 ? -2.015 -1.385 -0.341 1.00 92.94 120 ILE A N 1
ATOM 976 C CA . ILE A 1 120 ? -2.948 -1.610 -1.455 1.00 92.94 120 ILE A CA 1
ATOM 977 C C . ILE A 1 120 ? -3.441 -3.059 -1.462 1.00 92.94 120 ILE A C 1
ATOM 979 O O . ILE A 1 120 ? -4.646 -3.298 -1.558 1.00 92.94 120 ILE A O 1
ATOM 983 N N . SER A 1 121 ? -2.533 -4.027 -1.309 1.00 91.31 121 SER A N 1
ATOM 984 C CA . SER A 1 121 ? -2.878 -5.452 -1.235 1.00 91.31 121 SER A CA 1
ATOM 985 C C . SER A 1 121 ? -3.851 -5.746 -0.089 1.00 91.31 121 SER A C 1
ATOM 987 O O . SER A 1 121 ? -4.826 -6.481 -0.268 1.00 91.31 121 SER A O 1
ATOM 989 N N . GLN A 1 122 ? -3.640 -5.129 1.077 1.00 92.94 122 GLN A N 1
ATOM 990 C CA . GLN A 1 122 ? -4.546 -5.231 2.216 1.00 92.94 122 GLN A CA 1
ATOM 991 C C . GLN A 1 122 ? -5.909 -4.608 1.930 1.00 92.94 122 GLN A C 1
ATOM 993 O O . GLN A 1 122 ? -6.921 -5.258 2.185 1.00 92.94 122 GLN A O 1
ATOM 998 N N . ILE A 1 123 ? -5.958 -3.377 1.415 1.00 92.50 123 ILE A N 1
ATOM 999 C CA . ILE A 1 123 ? -7.221 -2.688 1.120 1.00 92.50 123 ILE A CA 1
ATOM 1000 C C . ILE A 1 123 ? -8.051 -3.523 0.146 1.00 92.50 123 ILE A C 1
ATOM 1002 O O . ILE A 1 123 ? -9.221 -3.797 0.416 1.00 92.50 123 ILE A O 1
ATOM 1006 N N . LEU A 1 124 ? -7.440 -3.978 -0.950 1.00 91.81 124 LEU A N 1
ATOM 1007 C CA . LEU A 1 124 ? -8.125 -4.790 -1.950 1.00 91.81 124 LEU A CA 1
ATOM 1008 C C . LEU A 1 124 ? -8.601 -6.112 -1.361 1.00 91.81 124 LEU A C 1
ATOM 1010 O O . LEU A 1 124 ? -9.796 -6.375 -1.427 1.00 91.81 124 LEU A O 1
ATOM 1014 N N . GLY A 1 125 ? -7.716 -6.876 -0.711 1.00 91.31 125 GLY A N 1
ATOM 1015 C CA . GLY A 1 125 ? -8.073 -8.160 -0.101 1.00 91.31 125 GLY A CA 1
ATOM 1016 C C . GLY A 1 125 ? -9.165 -8.039 0.966 1.00 91.31 125 GLY A C 1
ATOM 1017 O O . GLY A 1 125 ? -10.009 -8.920 1.100 1.00 91.31 125 GLY A O 1
ATOM 1018 N N . THR A 1 126 ? -9.197 -6.920 1.690 1.00 92.56 126 THR A N 1
ATOM 1019 C CA . THR A 1 126 ? -10.238 -6.632 2.683 1.00 92.56 126 THR A CA 1
ATOM 1020 C C . THR A 1 126 ? -11.589 -6.342 2.026 1.00 92.56 126 THR A C 1
ATOM 1022 O O . THR A 1 126 ? -12.632 -6.783 2.507 1.00 92.56 126 THR A O 1
ATOM 1025 N N . VAL A 1 127 ? -11.601 -5.613 0.910 1.00 92.44 127 VAL A N 1
ATOM 1026 C CA . VAL A 1 127 ? -12.830 -5.212 0.203 1.00 92.44 127 VAL A CA 1
ATOM 1027 C C . VAL A 1 127 ? -13.384 -6.332 -0.692 1.00 92.44 127 VAL A C 1
ATOM 1029 O O . VAL A 1 127 ? -14.603 -6.418 -0.908 1.00 92.44 127 VAL A O 1
ATOM 1032 N N . THR A 1 128 ? -12.516 -7.210 -1.198 1.00 90.12 128 THR A N 1
ATOM 1033 C CA . THR A 1 128 ? -12.888 -8.430 -1.934 1.00 90.12 128 THR A CA 1
ATOM 1034 C C . THR A 1 128 ? -13.228 -9.602 -1.016 1.00 90.12 128 THR A C 1
ATOM 1036 O O . THR A 1 128 ? -13.742 -10.599 -1.509 1.00 90.12 128 THR A O 1
ATOM 1039 N N . SER A 1 129 ? -13.066 -9.439 0.305 1.00 79.12 129 SER A N 1
ATOM 1040 C CA . SER A 1 129 ? -13.340 -10.450 1.339 1.00 79.12 129 SER A CA 1
ATOM 1041 C C . SER A 1 129 ? -12.377 -11.646 1.341 1.00 79.12 129 SER A C 1
ATOM 1043 O O . SER A 1 129 ? -12.686 -12.683 1.919 1.00 79.12 129 SER A O 1
ATOM 1045 N N . ASP A 1 130 ? -11.180 -11.478 0.780 1.00 80.31 130 ASP A N 1
ATOM 1046 C CA . ASP A 1 130 ? -10.116 -12.489 0.784 1.00 80.31 130 ASP A CA 1
ATOM 1047 C C . ASP A 1 130 ? -9.293 -12.482 2.082 1.00 80.31 130 ASP A C 1
ATOM 1049 O O . ASP A 1 130 ? -8.559 -13.430 2.375 1.00 80.31 130 ASP A O 1
ATOM 1053 N N . ARG A 1 131 ? -9.340 -11.389 2.857 1.00 86.00 131 ARG A N 1
ATOM 1054 C CA . ARG A 1 131 ? -8.630 -11.283 4.139 1.00 86.00 131 ARG A CA 1
ATOM 1055 C C . ARG A 1 131 ? -9.287 -10.276 5.074 1.00 86.00 131 ARG A C 1
ATOM 1057 O O . ARG A 1 131 ? -9.687 -9.206 4.640 1.00 86.00 131 ARG A O 1
ATOM 1064 N N . ALA A 1 132 ? -9.337 -10.585 6.366 1.00 87.25 132 ALA A N 1
ATOM 1065 C CA . ALA A 1 132 ? -9.806 -9.640 7.372 1.00 87.25 132 ALA A CA 1
ATOM 1066 C C . ALA A 1 132 ? -8.797 -8.500 7.616 1.00 87.25 132 ALA A C 1
ATOM 1068 O O . ALA A 1 132 ? -7.576 -8.703 7.562 1.00 87.25 132 ALA A O 1
ATOM 1069 N N . LEU A 1 133 ? -9.331 -7.314 7.925 1.00 90.12 133 LEU A N 1
ATOM 1070 C CA . LEU A 1 133 ? -8.571 -6.200 8.488 1.00 90.12 133 LEU A CA 1
ATOM 1071 C C . LEU A 1 133 ? -8.101 -6.585 9.897 1.00 90.12 133 LEU A C 1
ATOM 1073 O O . LEU A 1 133 ? -8.875 -7.157 10.662 1.00 90.12 133 LEU A O 1
ATOM 1077 N N . LEU A 1 134 ? -6.846 -6.288 10.235 1.00 90.06 134 LEU A N 1
ATOM 1078 C CA . LEU A 1 134 ? -6.348 -6.511 11.592 1.00 90.06 134 LEU A CA 1
ATOM 1079 C C . LEU A 1 134 ? -6.938 -5.470 12.543 1.00 90.06 134 LEU A C 1
ATOM 1081 O O . LEU A 1 134 ? -6.994 -4.284 12.218 1.00 90.06 134 LEU A O 1
ATOM 1085 N N . SER A 1 135 ? -7.316 -5.921 13.731 1.00 86.00 135 SER A N 1
ATOM 1086 C CA . SER A 1 135 ? -7.754 -5.078 14.834 1.00 86.00 135 SER A CA 1
ATOM 1087 C C . SER A 1 135 ? -7.117 -5.560 16.128 1.00 86.00 135 SER A C 1
ATOM 1089 O O . SER A 1 135 ? -6.666 -6.702 16.234 1.00 86.00 135 SER A O 1
ATOM 1091 N N . PHE A 1 136 ? -7.103 -4.682 17.119 1.00 82.62 136 PHE A N 1
ATOM 1092 C CA . PHE A 1 136 ? -6.851 -5.093 18.490 1.00 82.62 136 PHE A CA 1
ATOM 1093 C C . PHE A 1 136 ? -8.071 -5.838 19.057 1.00 82.62 136 PHE A C 1
ATOM 1095 O O . PHE A 1 136 ? -9.183 -5.660 18.546 1.00 82.62 136 PHE A O 1
ATOM 1102 N N . LEU A 1 137 ? -7.833 -6.694 20.056 1.00 71.31 137 LEU A N 1
ATOM 1103 C CA . LEU A 1 137 ? -8.865 -7.395 20.831 1.00 71.31 137 LEU A CA 1
ATOM 1104 C C . LEU A 1 137 ? -9.393 -6.517 21.968 1.00 71.31 137 LEU A C 1
ATOM 1106 O O . LEU A 1 137 ? -8.587 -5.717 22.499 1.00 71.31 137 LEU A O 1
#

Foldseek 3Di:
DPDDFDWDADPVRFTDTDHDTQQADDPPFPDDDDPVNGDDRHFDFDDDDLDDDDDDPVVVVVCVVVVNDDPVNPPPDDDFDDDFDPPPPPPDPQWDQDPQASDPDPRSTGGNSSVVVSVVVVVVCCNVVVDPGDDGD

Radius of gyration: 18.15 Å; chains: 1; bounding box: 44×25×53 Å

pLDDT: mean 83.25, std 12.38, range [36.62, 96.88]